Protein AF-G9ZDK0-F1 (afdb_monomer)

Structure (mmCIF, N/CA/C/O backbone):
data_AF-G9ZDK0-F1
#
_entry.id   AF-G9ZDK0-F1
#
loop_
_atom_site.group_PDB
_atom_site.id
_atom_site.type_symbol
_atom_site.label_atom_id
_atom_site.label_alt_id
_atom_site.label_comp_id
_atom_site.label_asym_id
_atom_site.label_entity_id
_atom_site.label_seq_id
_atom_site.pdbx_PDB_ins_code
_atom_site.Cartn_x
_atom_site.Cartn_y
_atom_site.Cartn_z
_atom_site.occupancy
_atom_site.B_iso_or_equiv
_atom_site.auth_seq_id
_atom_site.auth_comp_id
_atom_site.auth_asym_id
_atom_site.auth_atom_id
_atom_site.pdbx_PDB_model_num
ATOM 1 N N . MET A 1 1 ? -5.310 -1.727 2.571 1.00 72.69 1 MET A N 1
ATOM 2 C CA . MET A 1 1 ? -4.633 -1.441 3.862 1.00 72.69 1 MET A CA 1
ATOM 3 C C . MET A 1 1 ? -5.518 -0.514 4.688 1.00 72.69 1 MET A C 1
ATOM 5 O O . MET A 1 1 ? -6.333 0.182 4.102 1.00 72.69 1 MET A O 1
ATOM 9 N N . LEU A 1 2 ? -5.361 -0.445 6.019 1.00 81.31 2 LEU A N 1
ATOM 10 C CA . LEU A 1 2 ? -6.184 0.436 6.878 1.00 81.31 2 LEU A CA 1
ATOM 11 C C . LEU A 1 2 ? -6.179 1.907 6.426 1.00 81.31 2 LEU A C 1
ATOM 13 O O . LEU A 1 2 ? -7.213 2.568 6.443 1.00 81.31 2 LEU A O 1
ATOM 17 N N . ILE A 1 3 ? -5.019 2.389 5.979 1.00 85.38 3 ILE A N 1
ATOM 18 C CA . ILE A 1 3 ? -4.813 3.759 5.491 1.00 85.38 3 ILE A CA 1
ATOM 19 C C . ILE A 1 3 ? -5.679 4.057 4.257 1.00 85.38 3 ILE A C 1
ATOM 21 O O . ILE A 1 3 ? -6.176 5.170 4.130 1.00 85.38 3 ILE A O 1
ATOM 25 N N . ASP A 1 4 ? -5.914 3.074 3.385 1.00 82.12 4 ASP A N 1
ATOM 26 C CA . ASP A 1 4 ? -6.695 3.274 2.155 1.00 82.12 4 ASP A CA 1
ATOM 27 C C . ASP A 1 4 ? -8.179 3.546 2.449 1.00 82.12 4 ASP A C 1
ATOM 29 O O . ASP A 1 4 ? -8.852 4.208 1.666 1.00 82.12 4 ASP A O 1
ATOM 33 N N . HIS A 1 5 ? -8.684 3.047 3.584 1.00 79.81 5 HIS A N 1
ATOM 34 C CA . HIS A 1 5 ? -10.089 3.185 3.980 1.00 79.81 5 HIS A CA 1
ATOM 35 C C . HIS A 1 5 ? -10.320 4.303 5.004 1.00 79.81 5 HIS A C 1
ATOM 37 O O . HIS A 1 5 ? -11.363 4.949 4.971 1.00 79.81 5 HIS A O 1
ATOM 43 N N . TYR A 1 6 ? -9.363 4.530 5.911 1.00 83.19 6 TYR A N 1
ATOM 44 C CA . TYR A 1 6 ? -9.526 5.431 7.063 1.00 83.19 6 TYR A CA 1
ATOM 45 C C . TYR A 1 6 ? -8.417 6.488 7.183 1.00 83.19 6 TYR A C 1
ATOM 47 O O . TYR A 1 6 ? -8.294 7.156 8.206 1.00 83.19 6 TYR A O 1
ATOM 55 N N . GLY A 1 7 ? -7.575 6.658 6.162 1.00 84.19 7 GLY A N 1
ATOM 56 C CA . GLY A 1 7 ? -6.515 7.663 6.165 1.00 84.19 7 GLY A CA 1
ATOM 57 C C . GLY A 1 7 ? -7.0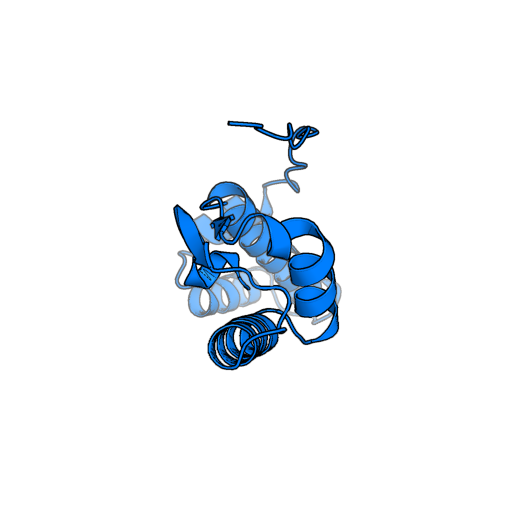59 9.081 6.362 1.00 84.19 7 GLY A C 1
ATOM 58 O O . GLY A 1 7 ? -7.844 9.578 5.562 1.00 84.19 7 GLY A O 1
ATOM 59 N N . GLY A 1 8 ? -6.605 9.759 7.416 1.00 84.19 8 GLY A N 1
ATOM 60 C CA . GLY A 1 8 ? -7.056 11.105 7.776 1.00 84.19 8 GLY A CA 1
ATOM 61 C C . GLY A 1 8 ? -8.320 11.129 8.637 1.00 84.19 8 GLY 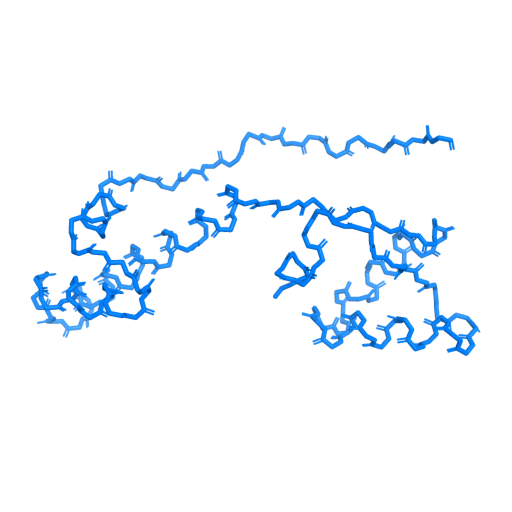A C 1
ATOM 62 O O . GLY A 1 8 ? -8.823 12.213 8.926 1.00 84.19 8 GLY A O 1
ATOM 63 N N . THR A 1 9 ? -8.823 9.969 9.066 1.00 85.81 9 THR A N 1
ATOM 64 C CA . THR A 1 9 ? -10.001 9.859 9.929 1.00 85.81 9 THR A CA 1
ATOM 65 C C . THR A 1 9 ? -9.675 9.134 11.232 1.00 85.81 9 THR A C 1
ATOM 67 O O . THR A 1 9 ? -8.549 8.705 11.500 1.00 85.81 9 THR A O 1
ATOM 70 N N . THR A 1 10 ? -10.683 9.012 12.089 1.00 84.69 10 THR A N 1
ATOM 71 C CA . THR A 1 10 ? -10.619 8.169 13.278 1.00 84.69 10 THR A CA 1
ATOM 72 C C . THR A 1 10 ? -11.266 6.821 12.984 1.00 84.69 10 THR A C 1
ATOM 74 O O . THR A 1 10 ? -12.262 6.742 12.266 1.00 84.69 10 THR A O 1
ATOM 77 N N . PHE A 1 11 ? -10.691 5.755 13.531 1.00 85.44 11 PHE A N 1
ATOM 78 C CA . PHE A 1 11 ? -11.251 4.412 13.479 1.00 85.44 11 PHE A CA 1
ATOM 79 C C . PHE A 1 11 ? -11.586 3.952 14.905 1.00 85.44 11 PHE A C 1
ATOM 81 O O . PHE A 1 11 ? -10.727 4.063 15.787 1.00 85.44 11 PHE A O 1
ATOM 88 N N . PRO A 1 12 ? -12.807 3.467 15.183 1.00 82.81 12 PRO A N 1
ATOM 89 C CA . PRO A 1 12 ? -13.139 2.930 16.498 1.00 82.81 12 PRO A CA 1
ATOM 90 C C . PRO A 1 12 ? -12.362 1.631 16.740 1.00 82.81 12 PRO A C 1
ATOM 92 O O . PRO A 1 12 ? -12.384 0.733 15.910 1.00 82.81 12 PRO A O 1
ATOM 95 N N . VAL A 1 13 ? -11.680 1.507 17.879 1.00 86.69 13 VAL A N 1
ATOM 96 C CA . VAL A 1 13 ? -10.945 0.282 18.244 1.00 86.69 13 VAL A CA 1
ATOM 97 C C . VAL A 1 13 ? -11.473 -0.216 19.576 1.00 86.69 13 VAL A C 1
ATOM 99 O O . VAL A 1 13 ? -11.585 0.552 20.527 1.00 86.69 13 VAL A O 1
ATOM 102 N N . ALA A 1 14 ? -11.790 -1.507 19.655 1.00 84.06 14 ALA A N 1
ATOM 103 C CA . ALA A 1 14 ? -12.382 -2.107 20.842 1.00 84.06 14 ALA A CA 1
ATOM 104 C C . ALA A 1 14 ? -11.681 -3.413 21.224 1.00 84.06 14 ALA A C 1
ATOM 106 O O . ALA A 1 14 ? -11.267 -4.185 20.366 1.00 84.06 14 ALA A O 1
ATOM 107 N N . LEU A 1 15 ? -11.641 -3.710 22.525 1.00 84.25 15 LEU A N 1
ATOM 108 C CA . LEU A 1 15 ? -11.105 -4.967 23.072 1.00 84.25 15 LEU A CA 1
ATOM 109 C C . LEU A 1 15 ? -11.966 -6.211 22.757 1.00 84.25 15 LEU A C 1
ATOM 111 O O . LEU A 1 15 ? -11.676 -7.288 23.263 1.00 84.25 15 LEU A O 1
ATOM 115 N N . GLY A 1 16 ? -13.072 -6.082 22.013 1.00 80.12 16 GLY A N 1
ATOM 116 C CA . GLY A 1 16 ? -13.937 -7.223 21.681 1.00 80.12 16 GLY A CA 1
ATOM 117 C C . GLY A 1 16 ? -14.759 -7.797 22.847 1.00 80.12 16 GLY A C 1
ATOM 118 O O . GLY A 1 16 ? -15.296 -8.896 22.735 1.00 80.12 16 GLY A O 1
ATOM 119 N N . LYS A 1 17 ? -14.871 -7.086 23.978 1.00 83.94 17 LYS A N 1
ATOM 120 C CA . LYS A 1 17 ? -15.592 -7.576 25.172 1.00 83.94 17 LYS A CA 1
ATOM 121 C C . LYS A 1 17 ? -17.119 -7.473 25.054 1.00 83.94 17 LYS A C 1
ATOM 123 O O . LYS A 1 17 ? -17.830 -8.319 25.584 1.00 83.94 17 LYS A O 1
ATOM 128 N N . THR A 1 18 ? -17.622 -6.454 24.358 1.00 88.19 18 THR A N 1
ATOM 129 C CA . THR A 1 18 ? -19.059 -6.232 24.114 1.00 88.19 18 THR A CA 1
ATOM 130 C C . THR A 1 18 ? -19.461 -6.723 22.723 1.00 88.19 18 THR A C 1
ATOM 132 O O . THR A 1 18 ? -18.602 -6.870 21.856 1.00 88.19 18 THR A O 1
ATOM 135 N N . VAL A 1 19 ? -20.759 -6.942 22.478 1.00 87.06 19 VAL A N 1
ATOM 136 C CA . VAL A 1 19 ? -21.277 -7.342 21.149 1.00 87.06 19 VAL A CA 1
ATOM 137 C C . VAL A 1 19 ? -20.832 -6.350 20.068 1.00 87.06 19 VAL A C 1
ATOM 139 O O . VAL A 1 19 ? -20.257 -6.752 19.059 1.00 87.06 19 VAL A O 1
ATOM 142 N N . THR A 1 20 ? -20.985 -5.050 20.328 1.00 85.56 20 THR A N 1
ATOM 143 C CA . THR A 1 20 ? -20.517 -3.986 19.430 1.00 85.56 20 THR A CA 1
ATOM 144 C C . THR A 1 20 ? -19.000 -4.015 19.253 1.00 85.56 20 THR A C 1
ATOM 146 O O . THR A 1 20 ? -18.509 -3.902 18.136 1.00 85.56 20 THR A O 1
ATOM 149 N N . GLY A 1 21 ? -18.241 -4.239 20.330 1.00 85.25 21 GLY A N 1
ATOM 150 C CA . GLY A 1 21 ? -16.783 -4.323 20.261 1.00 85.25 21 GLY A CA 1
ATOM 151 C C . GLY A 1 21 ? -16.280 -5.515 19.444 1.00 85.25 21 GLY A C 1
ATOM 152 O O . GLY A 1 21 ? -15.252 -5.399 18.779 1.00 85.25 21 GLY A O 1
ATOM 153 N N . LYS A 1 22 ? -16.999 -6.646 19.458 1.00 89.44 22 LYS A N 1
ATOM 154 C CA . LYS A 1 22 ? -16.701 -7.803 18.598 1.00 89.44 22 LYS A CA 1
ATOM 155 C C . LYS A 1 22 ? -16.928 -7.469 17.126 1.00 89.44 22 LYS A C 1
ATOM 157 O O . LYS A 1 22 ? -16.069 -7.786 16.312 1.00 89.44 22 LYS A O 1
ATOM 162 N N . ALA A 1 23 ? -18.022 -6.777 16.803 1.00 89.69 23 ALA A N 1
ATOM 163 C CA . ALA A 1 23 ? -18.294 -6.323 15.440 1.00 89.69 23 ALA A CA 1
ATOM 164 C C . ALA A 1 23 ? -17.224 -5.334 14.942 1.00 89.69 23 ALA A C 1
ATOM 166 O O . ALA A 1 23 ? -16.701 -5.490 13.844 1.00 89.69 23 ALA A O 1
ATOM 167 N N . THR A 1 24 ? -16.821 -4.366 15.772 1.00 86.44 24 THR A N 1
ATOM 168 C CA . THR A 1 24 ? -15.736 -3.428 15.438 1.00 86.44 24 THR A CA 1
ATOM 169 C C . THR A 1 24 ? -14.404 -4.142 15.191 1.00 86.44 24 THR A C 1
ATOM 171 O O . THR A 1 24 ? -13.708 -3.820 14.230 1.00 86.44 24 THR A O 1
ATOM 174 N N . ARG A 1 25 ? -14.052 -5.134 16.023 1.00 90.50 25 ARG A N 1
ATOM 175 C CA . ARG A 1 25 ? -12.860 -5.969 15.802 1.00 90.50 25 ARG A CA 1
ATOM 176 C C . ARG A 1 25 ? -12.960 -6.744 14.487 1.00 90.50 25 ARG A C 1
ATOM 178 O O . ARG A 1 25 ? -11.972 -6.796 13.768 1.00 90.50 25 ARG A O 1
ATOM 185 N N . ALA A 1 26 ? -14.119 -7.325 14.177 1.00 90.38 26 ALA A N 1
ATOM 186 C CA . ALA A 1 26 ? -14.319 -8.083 12.942 1.00 90.38 26 ALA A CA 1
ATOM 187 C C . ALA A 1 26 ? -14.092 -7.210 11.696 1.00 90.38 26 ALA A C 1
ATOM 189 O O . ALA A 1 26 ? -13.319 -7.592 10.826 1.00 90.38 26 ALA A O 1
ATOM 190 N N . ILE A 1 27 ? -14.645 -5.991 11.670 1.00 89.25 27 ILE A N 1
ATOM 191 C CA . ILE A 1 27 ? -14.402 -5.022 10.584 1.00 89.25 27 ILE A CA 1
ATOM 192 C C . ILE A 1 27 ? -12.906 -4.701 10.461 1.00 89.25 27 ILE A C 1
ATOM 194 O O . ILE A 1 27 ? -12.365 -4.625 9.361 1.00 89.25 27 ILE A O 1
ATOM 198 N N . LEU A 1 28 ? -12.208 -4.519 11.587 1.00 87.50 28 LEU A N 1
ATOM 199 C CA . LEU A 1 28 ? -10.766 -4.282 11.559 1.00 87.50 28 LEU A CA 1
ATOM 200 C C . LEU A 1 28 ? -10.016 -5.492 10.975 1.00 87.50 28 LEU A C 1
ATOM 202 O O . LEU A 1 28 ? -9.147 -5.315 10.123 1.00 87.50 28 LEU A O 1
ATOM 206 N N . ALA A 1 29 ? -10.375 -6.709 11.384 1.00 91.44 29 ALA A N 1
ATOM 207 C CA . ALA A 1 29 ? -9.771 -7.945 10.893 1.00 91.44 29 ALA A CA 1
ATOM 208 C C . ALA A 1 29 ? -9.996 -8.163 9.388 1.00 91.44 29 ALA A C 1
ATOM 210 O O . ALA A 1 29 ? -9.078 -8.614 8.708 1.00 91.44 29 ALA A O 1
ATOM 211 N N . GLU A 1 30 ? -11.141 -7.763 8.834 1.00 90.56 30 GLU A N 1
ATOM 212 C CA . GLU A 1 30 ? -11.380 -7.808 7.382 1.00 90.56 30 GLU A CA 1
ATOM 213 C C . GLU A 1 30 ? -10.394 -6.930 6.590 1.00 90.56 30 GLU A C 1
ATOM 215 O O . GLU A 1 30 ? -10.035 -7.255 5.459 1.00 90.56 30 GLU A O 1
ATOM 220 N N . ILE A 1 31 ? -9.917 -5.829 7.179 1.00 88.62 31 ILE A N 1
ATOM 221 C CA . ILE A 1 31 ? -9.083 -4.840 6.479 1.00 88.62 31 ILE A CA 1
ATOM 222 C C . ILE A 1 31 ? -7.586 -5.143 6.600 1.00 88.62 31 ILE A C 1
ATOM 224 O O . ILE A 1 31 ? -6.822 -4.887 5.661 1.00 88.62 31 ILE A O 1
ATOM 228 N N . ILE A 1 32 ? -7.141 -5.618 7.767 1.00 87.88 32 ILE A N 1
ATOM 229 C CA . ILE A 1 32 ? -5.711 -5.822 8.068 1.00 87.88 32 ILE A CA 1
ATOM 230 C C . ILE A 1 32 ? -5.342 -7.257 8.460 1.00 87.88 32 ILE A C 1
ATOM 232 O O . ILE A 1 32 ? -4.160 -7.532 8.662 1.00 87.88 32 ILE A O 1
ATOM 236 N N . GLY A 1 33 ? -6.315 -8.163 8.535 1.00 91.62 33 GLY A N 1
ATOM 237 C CA . GLY A 1 33 ? -6.148 -9.533 9.013 1.00 91.62 33 GLY A CA 1
ATOM 238 C C . GLY A 1 33 ? -6.312 -9.671 10.530 1.00 91.62 33 GLY A C 1
ATOM 239 O O . GLY A 1 33 ? -6.123 -8.714 11.284 1.00 91.62 33 GLY A O 1
ATOM 240 N N . GLU A 1 34 ? -6.638 -10.888 10.972 1.00 91.81 34 GLU A N 1
ATOM 241 C CA . GLU A 1 34 ? -6.898 -11.229 12.382 1.00 91.81 34 GLU A CA 1
ATOM 242 C C . GLU A 1 34 ? -5.713 -10.881 13.297 1.00 91.81 34 GLU A C 1
ATOM 244 O O . GLU A 1 34 ? -5.876 -10.120 14.248 1.00 91.81 34 GLU A O 1
ATOM 249 N N . ASP A 1 35 ? -4.497 -11.331 12.966 1.00 90.81 35 ASP A N 1
ATOM 250 C CA . ASP A 1 35 ? -3.310 -11.113 13.809 1.00 90.81 35 ASP A CA 1
ATOM 251 C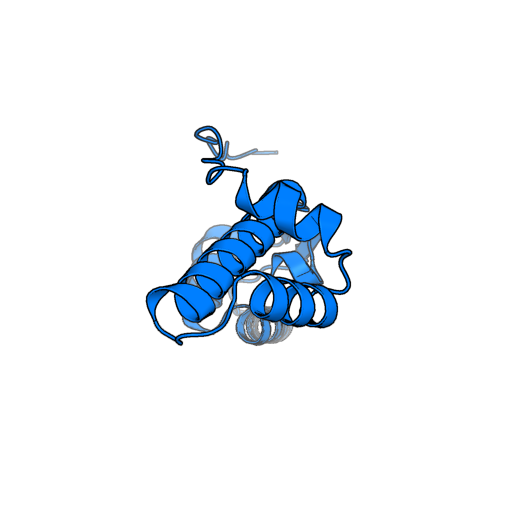 C . ASP A 1 35 ? -2.992 -9.627 14.024 1.00 90.81 35 ASP A C 1
ATOM 253 O O . ASP A 1 35 ? -2.601 -9.195 15.114 1.00 90.81 35 ASP A O 1
ATOM 257 N N . ALA A 1 36 ? -3.126 -8.821 12.969 1.00 87.31 36 ALA A N 1
ATOM 258 C CA . ALA A 1 36 ? -2.856 -7.391 13.039 1.00 87.31 36 ALA A CA 1
ATOM 259 C C . ALA A 1 36 ? -3.969 -6.656 13.798 1.00 87.31 36 ALA A C 1
ATOM 261 O O . ALA A 1 36 ? -3.677 -5.747 14.583 1.00 87.31 36 ALA A O 1
ATOM 262 N N . ALA A 1 37 ? -5.224 -7.074 13.606 1.00 89.38 37 ALA A N 1
ATOM 263 C CA . ALA A 1 37 ? -6.363 -6.563 14.355 1.00 89.38 37 ALA A CA 1
ATOM 264 C C . ALA A 1 37 ? -6.226 -6.860 15.850 1.00 89.38 37 ALA A C 1
ATOM 266 O O . ALA A 1 37 ? -6.395 -5.948 16.655 1.00 89.38 37 ALA A O 1
ATOM 267 N N . ASP A 1 38 ? -5.818 -8.071 16.230 1.00 90.38 38 A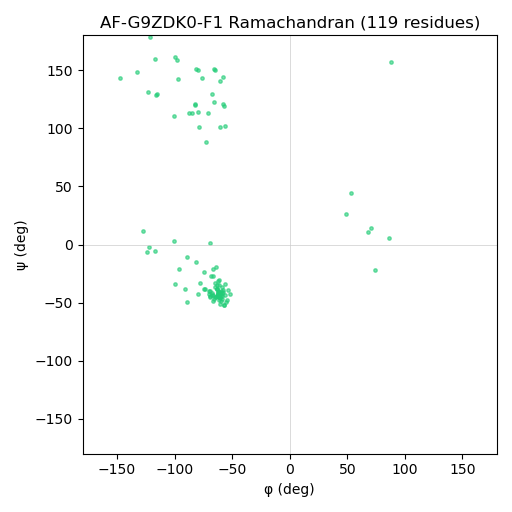SP A N 1
ATOM 268 C CA . ASP A 1 38 ? -5.606 -8.435 17.632 1.00 90.38 38 ASP A CA 1
ATOM 269 C C . ASP A 1 38 ? -4.504 -7.606 18.285 1.00 90.38 38 ASP A C 1
ATOM 271 O O . ASP A 1 38 ? -4.690 -7.083 19.387 1.00 90.38 38 ASP A O 1
ATOM 275 N N . ARG A 1 39 ? -3.381 -7.392 17.589 1.00 89.56 39 ARG A N 1
ATOM 276 C CA . ARG A 1 39 ? -2.301 -6.525 18.087 1.00 89.56 39 ARG A CA 1
ATOM 277 C C . ARG A 1 39 ? -2.772 -5.084 18.291 1.00 89.56 39 ARG A C 1
ATOM 279 O O . ARG A 1 39 ? -2.454 -4.484 19.320 1.00 89.56 39 ARG A O 1
ATOM 286 N N . LEU A 1 40 ? -3.538 -4.528 17.350 1.00 87.25 40 LEU A N 1
ATOM 287 C CA . LEU A 1 40 ? -4.069 -3.165 17.468 1.00 87.25 40 LEU A CA 1
ATOM 288 C C . LEU A 1 40 ? -5.129 -3.047 18.563 1.00 87.25 40 LEU A C 1
ATOM 290 O O . LEU A 1 40 ? -5.078 -2.106 19.356 1.00 87.25 40 LEU A O 1
ATOM 294 N N . CYS A 1 41 ? -6.059 -3.997 18.646 1.00 89.12 41 CYS A N 1
ATOM 295 C CA . CYS A 1 41 ? -7.072 -4.047 19.694 1.00 89.12 41 CYS A CA 1
ATOM 296 C C . CYS A 1 41 ? -6.433 -4.189 21.077 1.00 89.12 41 CYS A C 1
ATOM 298 O O . CYS A 1 41 ? -6.850 -3.502 22.006 1.00 89.12 41 CYS A O 1
ATOM 300 N N . HIS A 1 42 ? -5.388 -5.004 21.216 1.00 88.31 42 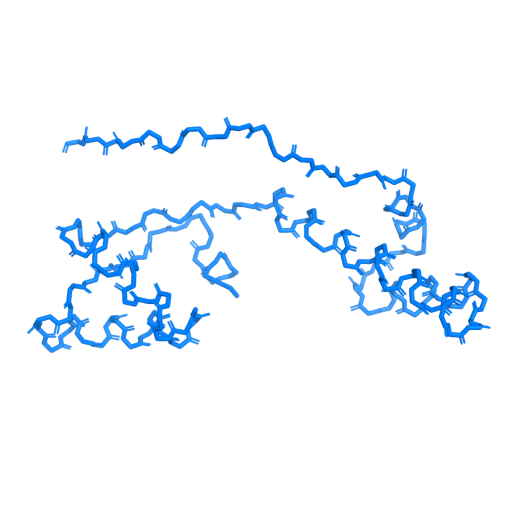HIS A N 1
ATOM 301 C CA . HIS A 1 42 ? -4.645 -5.129 22.466 1.00 88.31 42 HIS A CA 1
ATOM 302 C C . HIS A 1 42 ? -3.928 -3.823 22.848 1.00 88.31 42 HIS A C 1
ATOM 304 O O . HIS A 1 42 ? -4.000 -3.392 23.997 1.00 88.31 42 HIS A O 1
ATOM 310 N N . ALA A 1 43 ? -3.258 -3.166 21.897 1.00 86.25 43 ALA A N 1
ATOM 311 C CA . ALA A 1 43 ? -2.481 -1.955 22.168 1.00 86.25 43 ALA A CA 1
ATOM 312 C C . ALA A 1 43 ? -3.345 -0.701 22.406 1.00 86.25 43 ALA A C 1
ATOM 314 O O . ALA A 1 43 ? -3.015 0.122 23.261 1.00 86.25 43 ALA A O 1
ATOM 315 N N . TYR A 1 44 ? -4.442 -0.546 21.660 1.00 85.06 44 TYR A N 1
ATOM 316 C CA . TYR A 1 44 ? -5.221 0.699 21.602 1.00 85.06 44 TYR A CA 1
ATOM 317 C C . TYR A 1 44 ? -6.700 0.530 21.967 1.00 85.06 44 TYR A C 1
ATOM 319 O O . TYR A 1 44 ? -7.408 1.524 22.112 1.00 85.06 44 TYR A O 1
ATOM 327 N N . GLY A 1 45 ? -7.195 -0.693 22.176 1.00 82.75 45 GLY A N 1
ATOM 328 C CA . GLY A 1 45 ? -8.617 -0.947 22.434 1.00 82.75 45 GLY A CA 1
ATOM 329 C C . GLY A 1 45 ? -9.156 -0.331 23.726 1.00 82.75 45 GLY A C 1
ATOM 330 O O . GLY A 1 45 ? -10.362 -0.138 23.839 1.00 82.75 45 GLY A O 1
ATOM 331 N N . ALA A 1 46 ? -8.289 0.021 24.681 1.00 83.06 46 ALA A N 1
ATOM 332 C CA . ALA A 1 46 ? -8.678 0.773 25.877 1.00 83.06 46 ALA A CA 1
ATOM 333 C C . ALA A 1 46 ? -8.956 2.263 25.591 1.00 83.06 46 ALA A C 1
ATOM 335 O O . ALA A 1 46 ? -9.692 2.900 26.335 1.00 83.06 46 ALA A O 1
ATOM 336 N N . GLN A 1 47 ? -8.390 2.818 24.513 1.00 83.81 47 GLN A N 1
ATOM 337 C CA . GLN A 1 47 ? -8.576 4.219 24.113 1.00 83.81 47 GLN A CA 1
ATOM 338 C C . GLN A 1 47 ? -9.891 4.436 23.348 1.00 83.81 47 GLN A C 1
ATOM 340 O O . GLN A 1 47 ? -10.315 5.574 23.151 1.00 83.81 47 GLN A O 1
ATOM 345 N N . GLY A 1 48 ? -10.532 3.360 22.877 1.00 80.69 48 GLY A N 1
ATOM 346 C CA . GLY A 1 48 ? -11.815 3.385 22.164 1.00 80.69 48 GLY A CA 1
ATOM 347 C C . GLY A 1 48 ? -11.749 3.908 20.722 1.00 80.69 48 GLY A C 1
ATOM 348 O O . GLY A 1 48 ? -12.619 3.592 19.911 1.00 80.69 48 GLY A O 1
ATOM 349 N N . LYS A 1 49 ? -10.719 4.684 20.367 1.00 83.56 49 LYS A N 1
ATOM 350 C CA . LYS A 1 49 ? -10.515 5.250 19.028 1.00 83.56 49 LYS A CA 1
ATOM 351 C C . LYS A 1 49 ? -9.033 5.366 18.684 1.00 83.56 49 LYS A C 1
ATOM 353 O O . LYS A 1 49 ? -8.223 5.734 19.528 1.00 83.56 49 LYS A O 1
ATOM 358 N N . LEU A 1 50 ? -8.708 5.121 17.422 1.00 84.88 50 LEU A N 1
ATOM 359 C CA . LEU A 1 50 ? -7.385 5.290 16.834 1.00 84.88 50 LEU A CA 1
ATOM 360 C C . LEU A 1 50 ? -7.442 6.391 15.777 1.00 84.88 50 LEU A C 1
ATOM 362 O O . LEU A 1 50 ? -8.303 6.370 14.901 1.00 84.88 50 LEU A O 1
ATOM 366 N N . TRP A 1 51 ? -6.529 7.355 15.849 1.00 84.56 51 TRP A N 1
ATOM 367 C CA . TRP A 1 51 ? -6.346 8.332 14.777 1.00 84.56 51 TRP A CA 1
ATOM 368 C C . TRP A 1 51 ? -5.472 7.717 13.691 1.00 84.56 51 TRP A C 1
ATOM 370 O O . TRP A 1 51 ? -4.329 7.341 13.956 1.00 84.56 51 TRP A O 1
ATOM 380 N N . VAL A 1 52 ? -6.009 7.614 12.479 1.00 85.56 52 VAL A N 1
ATOM 381 C CA . VAL A 1 52 ? -5.304 7.028 11.342 1.00 85.56 52 VAL A CA 1
ATOM 382 C C . VAL A 1 52 ? -4.775 8.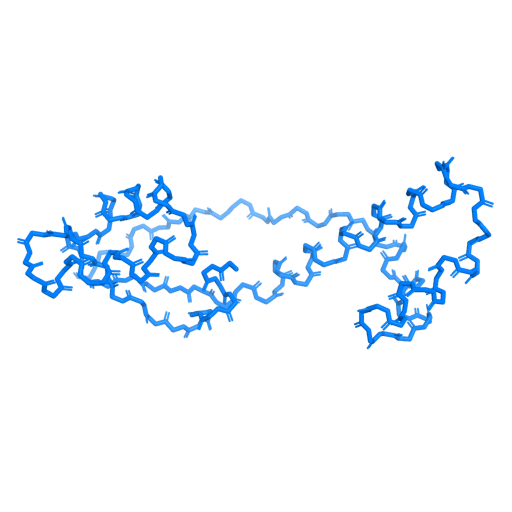176 10.480 1.00 85.56 52 VAL A C 1
ATOM 384 O O . VAL A 1 52 ? -5.559 8.905 9.873 1.00 85.56 52 VAL A O 1
ATOM 387 N N . PRO A 1 53 ? -3.452 8.399 10.420 1.00 84.56 53 PRO A N 1
ATOM 388 C CA . PRO A 1 53 ? -2.893 9.441 9.569 1.00 84.56 53 PRO A CA 1
ATOM 389 C C . PRO A 1 53 ? -3.127 9.127 8.085 1.00 84.56 53 PRO A C 1
ATOM 391 O O . PRO A 1 53 ? -3.189 7.970 7.675 1.00 84.56 53 PRO A O 1
ATOM 394 N N . LYS A 1 54 ? -3.226 10.177 7.262 1.00 81.94 54 LYS A N 1
ATOM 395 C CA . LYS A 1 54 ? -3.507 10.061 5.820 1.00 81.94 54 LYS A CA 1
ATOM 396 C C . LYS A 1 54 ? -2.381 9.383 5.032 1.00 81.94 54 LYS A C 1
ATOM 398 O O . LYS A 1 54 ? -2.633 8.793 3.992 1.00 81.94 54 LYS A O 1
ATOM 403 N N . CYS A 1 55 ? -1.143 9.476 5.525 1.00 85.56 55 CYS A N 1
ATOM 404 C CA . CYS A 1 55 ? 0.041 8.809 4.974 1.00 85.56 55 CYS A CA 1
ATOM 405 C C . CYS A 1 55 ? 0.242 8.960 3.450 1.00 85.56 55 CYS A C 1
ATOM 407 O O . CYS A 1 55 ? 0.915 8.129 2.852 1.00 85.56 55 CYS A O 1
ATOM 409 N N . GLU A 1 56 ? -0.258 10.032 2.821 1.00 84.88 56 GLU A N 1
ATOM 410 C CA . GLU A 1 56 ? -0.246 10.176 1.353 1.00 84.88 56 GLU A CA 1
ATOM 411 C C . GLU A 1 56 ? 1.153 10.053 0.752 1.00 84.88 56 GLU A C 1
ATOM 413 O O . GLU A 1 56 ? 1.337 9.349 -0.237 1.00 84.88 56 GLU A O 1
ATOM 418 N N . GLY A 1 57 ? 2.151 1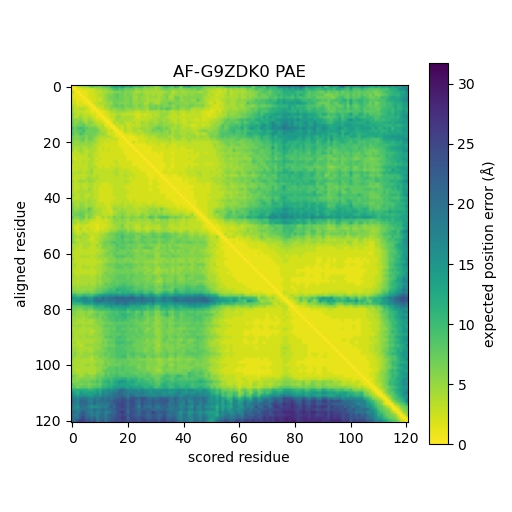0.684 1.380 1.00 87.62 57 GLY A N 1
ATOM 419 C CA . GLY A 1 57 ? 3.543 10.586 0.941 1.00 87.62 57 GLY A CA 1
ATOM 420 C C . GLY A 1 57 ? 4.096 9.162 1.029 1.00 87.62 57 GLY A C 1
ATOM 421 O O . GLY A 1 57 ? 4.796 8.720 0.123 1.00 87.62 57 GLY A O 1
ATOM 422 N N . LEU A 1 58 ? 3.732 8.414 2.076 1.00 87.81 58 LEU A N 1
ATOM 423 C CA . LEU A 1 58 ? 4.143 7.019 2.239 1.00 87.81 58 LEU A CA 1
ATOM 424 C C . LEU A 1 58 ? 3.458 6.118 1.206 1.00 87.81 58 LEU A C 1
ATOM 426 O O . LEU A 1 58 ? 4.120 5.291 0.585 1.00 87.81 58 LEU A O 1
ATOM 430 N N . THR A 1 59 ? 2.154 6.288 0.989 1.00 88.38 59 THR A N 1
ATOM 431 C CA . THR A 1 59 ? 1.397 5.520 -0.010 1.00 88.38 59 THR A CA 1
ATOM 432 C C . THR A 1 59 ? 1.925 5.782 -1.420 1.00 88.38 59 THR A C 1
ATOM 434 O O . THR A 1 59 ? 2.109 4.848 -2.205 1.00 88.38 59 THR A O 1
ATOM 437 N N . LEU A 1 60 ? 2.231 7.045 -1.730 1.00 91.75 60 LEU A N 1
ATOM 438 C CA . LEU A 1 60 ? 2.848 7.440 -2.992 1.00 91.75 60 LEU A CA 1
ATOM 439 C C . LEU A 1 60 ? 4.221 6.784 -3.176 1.00 91.75 60 LEU A C 1
ATOM 441 O O . LEU A 1 60 ? 4.499 6.230 -4.240 1.00 91.75 60 LEU A O 1
ATOM 445 N N . GLU A 1 61 ? 5.053 6.796 -2.137 1.00 93.75 61 GLU A N 1
ATOM 446 C CA . GLU A 1 61 ? 6.369 6.164 -2.165 1.00 93.75 61 GLU A CA 1
ATOM 447 C C . GLU A 1 61 ? 6.267 4.642 -2.341 1.00 93.75 61 GLU A C 1
ATOM 449 O O . GLU A 1 61 ? 6.937 4.080 -3.202 1.00 93.75 61 GLU A O 1
ATOM 454 N N . LEU A 1 62 ? 5.370 3.961 -1.620 1.00 92.31 62 LEU A N 1
ATOM 455 C CA . LEU A 1 62 ? 5.137 2.519 -1.784 1.00 92.31 62 LEU A CA 1
ATOM 456 C C . LEU A 1 62 ? 4.721 2.159 -3.217 1.00 92.31 62 LEU A C 1
ATOM 458 O O . LEU A 1 62 ? 5.200 1.168 -3.779 1.00 92.31 62 LEU A O 1
ATOM 462 N N . ARG A 1 63 ? 3.864 2.977 -3.840 1.00 94.81 63 ARG A N 1
ATOM 463 C CA . ARG A 1 63 ? 3.510 2.827 -5.257 1.00 94.81 63 ARG A CA 1
ATOM 464 C C . ARG A 1 63 ? 4.743 2.983 -6.148 1.00 94.81 63 ARG A C 1
ATOM 466 O O . ARG A 1 63 ? 4.957 2.152 -7.029 1.00 94.81 63 ARG A O 1
ATOM 473 N N . ASN A 1 64 ? 5.547 4.021 -5.925 1.00 96.38 64 ASN A N 1
ATOM 474 C CA . ASN A 1 64 ? 6.741 4.306 -6.720 1.00 96.38 64 ASN A CA 1
ATOM 475 C C . ASN A 1 64 ? 7.786 3.179 -6.610 1.00 96.38 64 ASN A C 1
ATOM 477 O O . ASN A 1 64 ? 8.309 2.734 -7.631 1.00 96.38 64 ASN A O 1
ATOM 481 N N . ARG A 1 65 ? 8.000 2.625 -5.410 1.00 95.75 65 ARG A N 1
ATOM 482 C CA . ARG A 1 65 ? 8.839 1.433 -5.188 1.00 95.75 65 ARG A CA 1
ATOM 483 C C . ARG A 1 65 ? 8.350 0.228 -5.976 1.00 95.75 65 ARG A C 1
ATOM 485 O O . ARG A 1 65 ? 9.133 -0.463 -6.621 1.00 95.75 65 ARG A O 1
ATOM 492 N N . ARG A 1 66 ? 7.035 -0.012 -5.971 1.00 96.31 66 ARG A N 1
ATOM 493 C CA . ARG A 1 66 ? 6.437 -1.116 -6.729 1.00 96.31 66 ARG A CA 1
ATOM 494 C C . ARG A 1 66 ? 6.601 -0.932 -8.237 1.00 96.31 66 ARG A C 1
ATOM 496 O O . ARG A 1 66 ? 6.836 -1.919 -8.930 1.00 96.31 66 ARG A O 1
ATOM 503 N N . ILE A 1 67 ? 6.509 0.302 -8.733 1.00 97.56 67 ILE A N 1
ATOM 504 C CA . ILE A 1 67 ? 6.780 0.640 -10.137 1.00 97.56 67 ILE A CA 1
ATOM 505 C C . ILE A 1 67 ? 8.229 0.294 -10.499 1.00 97.56 67 ILE A C 1
ATOM 507 O O . ILE A 1 67 ? 8.432 -0.448 -11.459 1.00 97.56 67 ILE A O 1
ATOM 511 N N . ARG A 1 68 ? 9.210 0.747 -9.705 1.00 96.56 68 ARG A N 1
ATOM 512 C CA . ARG A 1 68 ? 10.638 0.436 -9.908 1.00 96.56 68 ARG A CA 1
ATOM 513 C C . ARG A 1 68 ? 10.893 -1.076 -9.922 1.00 96.56 68 ARG A C 1
ATOM 515 O O . ARG A 1 68 ? 11.366 -1.609 -10.918 1.00 96.56 68 ARG A O 1
ATOM 522 N N . ALA A 1 69 ? 10.423 -1.791 -8.900 1.00 95.62 69 ALA A N 1
ATOM 523 C CA . ALA A 1 69 ? 10.587 -3.244 -8.809 1.00 95.62 69 ALA A CA 1
ATOM 524 C C . ALA A 1 69 ? 9.889 -4.022 -9.945 1.00 95.62 69 ALA A C 1
ATOM 526 O O . ALA A 1 69 ? 10.340 -5.096 -10.345 1.00 95.62 69 ALA A O 1
ATOM 527 N N . THR A 1 70 ? 8.764 -3.515 -10.464 1.00 96.19 70 THR A N 1
ATOM 528 C CA . THR A 1 70 ? 8.082 -4.124 -11.621 1.00 96.19 70 THR A CA 1
ATOM 529 C C . THR A 1 70 ? 8.896 -3.921 -12.894 1.00 96.19 70 THR A C 1
ATOM 531 O O . THR A 1 70 ? 9.070 -4.864 -13.662 1.00 96.19 70 THR A O 1
ATOM 534 N N . PHE A 1 71 ? 9.441 -2.720 -13.090 1.00 96.50 71 PHE A N 1
ATOM 535 C CA . PHE A 1 71 ? 10.296 -2.414 -14.229 1.00 96.50 71 PHE A CA 1
ATOM 536 C C . PHE A 1 71 ? 11.556 -3.290 -14.253 1.00 96.50 71 PHE A C 1
ATOM 538 O O . PHE A 1 71 ? 11.870 -3.874 -15.294 1.00 96.50 71 PHE A O 1
ATOM 545 N N . ASP A 1 72 ? 12.219 -3.456 -13.105 1.00 94.88 72 ASP A N 1
ATOM 546 C CA . ASP A 1 72 ? 13.393 -4.327 -1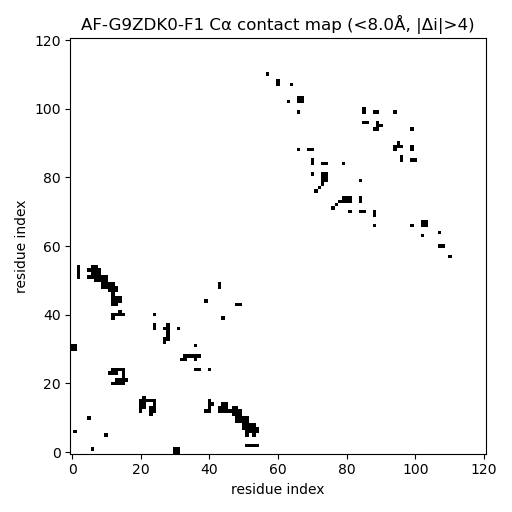2.974 1.00 94.88 72 ASP A CA 1
ATOM 547 C C . ASP A 1 72 ? 13.044 -5.775 -13.330 1.00 94.88 72 ASP A C 1
ATOM 549 O O . ASP A 1 72 ? 13.750 -6.432 -14.093 1.00 94.88 72 ASP A O 1
ATOM 553 N N . ARG A 1 73 ? 11.893 -6.266 -12.855 1.00 95.50 73 ARG A N 1
ATOM 554 C CA . ARG A 1 73 ? 11.409 -7.610 -13.191 1.00 95.50 73 ARG A CA 1
ATOM 555 C C . ARG A 1 73 ? 11.171 -7.782 -14.691 1.00 95.50 73 ARG A C 1
ATOM 557 O O . ARG A 1 73 ? 11.534 -8.819 -15.232 1.00 95.50 73 ARG A O 1
ATOM 564 N N . HIS A 1 74 ? 10.566 -6.797 -15.352 1.00 95.56 74 HIS A N 1
ATOM 565 C CA . HIS A 1 74 ? 10.270 -6.862 -16.786 1.00 95.56 74 HIS A CA 1
ATOM 566 C C . HIS A 1 74 ? 11.546 -6.842 -17.636 1.00 95.56 74 HIS A C 1
ATOM 568 O O . HIS A 1 74 ? 11.651 -7.596 -18.601 1.00 95.56 74 HIS A O 1
ATOM 574 N N . THR A 1 75 ? 12.513 -5.999 -17.274 1.00 93.31 75 THR A N 1
ATOM 575 C CA . THR A 1 75 ? 13.706 -5.742 -18.092 1.00 93.31 75 THR A CA 1
ATOM 576 C C . THR A 1 75 ? 14.855 -6.700 -17.791 1.00 93.31 75 THR A C 1
ATOM 578 O O . THR A 1 75 ? 15.392 -7.309 -18.711 1.00 93.31 75 THR A O 1
ATOM 581 N N . ILE A 1 76 ? 15.203 -6.888 -16.515 1.00 89.31 76 ILE A N 1
ATOM 582 C CA . ILE A 1 76 ? 16.309 -7.760 -16.092 1.00 89.31 76 ILE A CA 1
ATOM 583 C C . ILE A 1 76 ? 15.861 -9.226 -16.101 1.00 89.31 76 ILE A C 1
ATOM 585 O O . ILE A 1 76 ? 16.599 -10.097 -16.549 1.00 89.31 76 ILE A O 1
ATOM 589 N N . GLY A 1 77 ? 14.649 -9.503 -15.607 1.00 78.25 77 GLY A N 1
ATOM 590 C CA . GLY A 1 77 ? 14.141 -10.870 -15.448 1.00 78.25 77 GLY A CA 1
ATOM 591 C C . GLY A 1 77 ? 13.265 -11.387 -16.592 1.00 78.25 77 GLY A C 1
ATOM 592 O O . GLY A 1 77 ? 13.105 -12.597 -16.723 1.00 78.25 77 GLY A O 1
ATOM 593 N N . GLY A 1 78 ? 12.672 -10.497 -17.393 1.00 79.75 78 GLY A N 1
ATOM 594 C CA . GLY A 1 78 ? 11.599 -10.840 -18.337 1.00 79.75 78 GLY A CA 1
ATOM 595 C C . GLY A 1 78 ? 11.922 -10.627 -19.816 1.00 79.75 78 GLY A C 1
ATOM 596 O O . GLY A 1 78 ? 11.095 -10.971 -20.656 1.00 79.75 78 GLY A O 1
ATOM 597 N N . GLY A 1 79 ? 13.083 -10.051 -20.152 1.00 86.94 79 GLY A N 1
ATOM 598 C CA . GLY A 1 79 ? 13.493 -9.798 -21.541 1.00 86.94 79 GLY A CA 1
ATOM 599 C C . GLY A 1 79 ? 12.661 -8.741 -22.282 1.00 86.94 79 GLY A C 1
ATOM 600 O O . GLY A 1 79 ? 12.796 -8.593 -23.495 1.00 86.94 79 GLY A O 1
ATOM 601 N N . MET A 1 80 ? 11.800 -8.000 -21.578 1.00 93.62 80 MET A N 1
ATOM 602 C CA . MET A 1 80 ? 10.986 -6.937 -22.162 1.00 93.62 80 MET A CA 1
ATOM 603 C C . MET A 1 80 ? 11.835 -5.687 -22.408 1.00 93.62 80 MET A C 1
ATOM 605 O O . MET A 1 80 ? 12.683 -5.325 -21.588 1.00 93.62 80 MET A O 1
ATOM 609 N N . THR A 1 81 ? 11.578 -4.977 -23.509 1.00 95.62 81 THR A N 1
ATOM 610 C CA . THR A 1 81 ? 12.236 -3.688 -23.741 1.00 95.62 81 THR A CA 1
ATOM 611 C C . THR A 1 81 ? 11.806 -2.672 -22.683 1.00 95.62 81 THR A C 1
ATOM 613 O O . THR A 1 81 ? 10.679 -2.692 -22.178 1.00 95.62 81 THR A O 1
ATOM 616 N N . ALA A 1 82 ? 12.693 -1.730 -22.364 1.00 94.88 82 ALA A N 1
ATOM 617 C CA . ALA A 1 82 ? 12.383 -0.682 -21.398 1.00 94.88 82 ALA A CA 1
ATOM 618 C C . ALA A 1 82 ? 11.155 0.153 -21.820 1.00 94.88 82 ALA A C 1
ATOM 620 O O . ALA A 1 82 ? 10.341 0.525 -20.978 1.00 94.88 82 ALA A O 1
ATOM 621 N N . ALA A 1 83 ? 10.987 0.405 -23.122 1.00 96.56 83 ALA A N 1
ATOM 622 C CA . ALA A 1 83 ? 9.852 1.156 -23.650 1.00 96.56 83 ALA A CA 1
ATOM 623 C C . ALA A 1 83 ? 8.521 0.405 -23.481 1.00 96.56 83 ALA A C 1
ATOM 625 O O . ALA A 1 83 ? 7.530 1.008 -23.071 1.00 96.56 83 ALA A O 1
ATOM 626 N N . ASP A 1 84 ? 8.494 -0.901 -23.753 1.00 96.75 84 ASP A N 1
ATOM 627 C CA . ASP A 1 84 ? 7.271 -1.702 -23.616 1.00 96.75 84 ASP A CA 1
ATOM 628 C C . ASP A 1 84 ? 6.875 -1.873 -22.150 1.00 96.75 84 ASP A C 1
ATOM 630 O O . ASP A 1 84 ? 5.704 -1.696 -21.803 1.00 96.75 84 ASP A O 1
ATOM 634 N N . SER A 1 85 ? 7.865 -2.078 -21.275 1.00 97.38 85 SER A N 1
ATOM 635 C CA . SER A 1 85 ? 7.660 -2.123 -19.827 1.00 97.38 85 SER A CA 1
ATOM 636 C C . SER A 1 85 ? 7.044 -0.822 -19.307 1.00 97.38 85 SER A C 1
ATOM 638 O O . SER A 1 85 ? 6.038 -0.845 -18.595 1.00 97.38 85 SER A O 1
ATOM 640 N N . VAL A 1 86 ? 7.572 0.333 -19.729 1.00 97.81 86 VAL A N 1
ATOM 641 C CA . VAL A 1 86 ? 7.026 1.638 -19.332 1.00 97.81 86 VAL A CA 1
ATOM 642 C C . VAL A 1 86 ? 5.586 1.824 -19.803 1.00 97.81 86 VAL A C 1
ATOM 644 O O . VAL A 1 86 ? 4.760 2.252 -18.999 1.00 97.81 86 VAL A O 1
ATOM 647 N N . ARG A 1 87 ? 5.249 1.466 -21.049 1.00 97.69 87 ARG A N 1
ATOM 648 C CA . ARG A 1 87 ? 3.870 1.575 -21.564 1.00 97.69 87 ARG A CA 1
ATOM 649 C C . ARG A 1 87 ? 2.891 0.680 -20.810 1.00 97.69 87 ARG A C 1
ATOM 651 O O . ARG A 1 87 ? 1.743 1.063 -20.581 1.00 97.69 87 ARG A O 1
ATOM 658 N N . GLU A 1 88 ? 3.309 -0.525 -20.436 1.00 97.19 88 GLU A N 1
ATOM 659 C CA . GLU A 1 88 ? 2.475 -1.429 -19.644 1.00 97.19 88 GLU A CA 1
ATOM 660 C C . GLU A 1 88 ? 2.230 -0.875 -18.235 1.00 97.19 88 GLU A C 1
ATOM 662 O O . GLU A 1 88 ? 1.082 -0.775 -17.794 1.00 97.19 88 GLU A O 1
ATOM 667 N N . ILE A 1 89 ? 3.295 -0.445 -17.553 1.00 97.81 89 ILE A N 1
ATOM 668 C CA . ILE A 1 89 ? 3.218 0.124 -16.204 1.00 97.81 89 ILE A CA 1
ATOM 669 C C . ILE A 1 89 ? 2.379 1.411 -16.205 1.00 97.81 89 I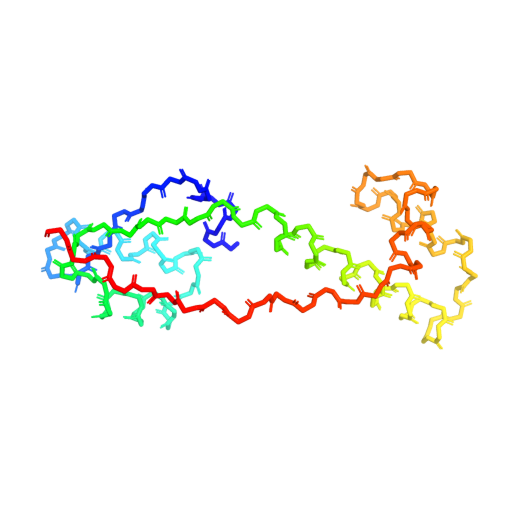LE A C 1
ATOM 671 O O . ILE A 1 89 ? 1.533 1.591 -15.327 1.00 97.81 89 ILE A O 1
ATOM 675 N N . ALA A 1 90 ? 2.570 2.282 -17.197 1.00 97.88 90 ALA A N 1
ATOM 676 C CA . ALA A 1 90 ? 1.807 3.514 -17.378 1.00 97.88 90 ALA A CA 1
ATOM 677 C C . ALA A 1 90 ? 0.296 3.238 -17.440 1.00 97.88 90 ALA A C 1
ATOM 679 O O . ALA A 1 90 ? -0.470 3.826 -16.674 1.00 97.88 90 ALA A O 1
ATOM 680 N N . ARG A 1 91 ? -0.130 2.267 -18.264 1.00 97.44 91 ARG A N 1
ATOM 681 C CA . ARG A 1 91 ? -1.539 1.843 -18.346 1.00 97.44 91 ARG A CA 1
ATOM 682 C C . ARG A 1 91 ? -2.050 1.266 -17.030 1.00 97.44 91 ARG A C 1
ATOM 684 O O . ARG A 1 91 ? -3.149 1.613 -16.612 1.00 97.44 91 ARG A O 1
ATOM 691 N N . ARG A 1 92 ? -1.257 0.422 -16.363 1.00 97.12 92 ARG A N 1
ATOM 692 C CA . ARG A 1 92 ? -1.638 -0.231 -15.098 1.00 97.12 92 ARG A CA 1
ATOM 693 C C . ARG A 1 92 ? -1.880 0.760 -13.960 1.00 97.12 92 ARG A C 1
ATOM 695 O O . ARG A 1 92 ? -2.761 0.531 -13.138 1.00 97.12 92 ARG A O 1
ATOM 702 N N . TYR A 1 93 ? -1.076 1.816 -13.882 1.00 96.44 93 TYR A N 1
ATOM 703 C CA . TYR A 1 93 ? -1.153 2.812 -12.810 1.00 96.44 93 TYR A CA 1
ATOM 704 C C . TYR A 1 93 ? -1.877 4.101 -13.216 1.00 96.44 93 TYR A C 1
ATOM 706 O O . TYR A 1 93 ? -1.942 5.023 -12.407 1.00 96.44 93 TYR A O 1
ATOM 714 N N . HIS A 1 94 ? -2.415 4.174 -14.439 1.00 97.06 94 HIS A N 1
ATOM 715 C CA . HIS A 1 94 ? -3.037 5.374 -15.009 1.00 97.06 94 HIS A CA 1
ATOM 716 C C . HIS A 1 94 ? -2.120 6.609 -14.946 1.00 97.06 94 HIS A C 1
ATOM 718 O O . HIS A 1 94 ? -2.530 7.706 -14.569 1.00 97.06 94 HIS A O 1
ATOM 724 N N . LEU A 1 95 ? -0.849 6.421 -15.303 1.00 97.06 95 LEU A N 1
ATOM 725 C CA . LEU A 1 95 ? 0.173 7.467 -15.342 1.00 97.06 95 LEU A CA 1
ATOM 726 C C . LEU A 1 95 ? 0.676 7.659 -16.770 1.00 97.06 95 LEU A C 1
ATOM 728 O O . LEU A 1 95 ? 0.554 6.775 -17.608 1.00 97.06 95 LEU A O 1
ATOM 732 N N . THR A 1 96 ? 1.281 8.811 -17.044 1.00 97.94 96 THR A N 1
ATOM 733 C CA . THR A 1 96 ? 1.962 9.034 -18.323 1.00 97.94 96 THR A CA 1
ATOM 734 C C . THR A 1 96 ? 3.341 8.383 -18.319 1.00 97.94 96 THR A C 1
ATOM 736 O O . THR A 1 96 ? 4.016 8.344 -17.287 1.00 97.94 96 THR A O 1
ATOM 739 N N . ASP A 1 97 ? 3.817 7.963 -19.489 1.00 97.44 97 ASP A N 1
ATOM 740 C CA . ASP A 1 97 ? 5.159 7.399 -19.678 1.00 97.44 97 ASP A CA 1
ATOM 741 C C . ASP A 1 97 ? 6.244 8.321 -19.102 1.00 97.44 97 ASP A C 1
ATOM 743 O O . ASP A 1 97 ? 7.145 7.882 -18.388 1.00 97.44 97 ASP A O 1
ATOM 747 N N . ARG A 1 98 ? 6.120 9.639 -19.334 1.00 97.88 98 ARG A N 1
ATOM 748 C CA . ARG A 1 98 ? 7.031 10.654 -18.775 1.00 97.88 98 ARG A CA 1
ATOM 749 C C . ARG A 1 98 ? 7.067 10.616 -17.247 1.00 97.88 98 ARG A C 1
ATOM 751 O O . ARG A 1 98 ? 8.131 10.804 -16.658 1.00 97.88 98 ARG A O 1
ATOM 758 N N . HIS A 1 99 ? 5.923 10.396 -16.604 1.00 97.75 99 HIS A N 1
ATOM 759 C CA . HIS A 1 99 ? 5.848 10.293 -15.152 1.00 97.75 99 HIS A CA 1
ATOM 760 C C . HIS A 1 99 ? 6.507 9.003 -14.654 1.00 97.75 99 HIS A C 1
ATOM 762 O O . HIS A 1 99 ? 7.238 9.053 -13.668 1.00 97.75 99 HIS A O 1
ATOM 768 N N . ILE A 1 100 ? 6.317 7.878 -15.349 1.00 98.19 100 ILE A N 1
ATOM 769 C CA . ILE A 1 100 ? 7.005 6.623 -15.017 1.00 98.19 100 ILE A CA 1
ATOM 770 C C . ILE A 1 100 ? 8.520 6.806 -15.110 1.00 98.19 100 ILE A C 1
ATOM 772 O O . ILE A 1 100 ? 9.219 6.530 -14.142 1.00 98.19 100 ILE A O 1
ATOM 776 N N . TRP A 1 101 ? 9.033 7.380 -16.201 1.00 97.81 101 TRP A N 1
ATOM 777 C CA . TRP A 1 101 ? 10.465 7.671 -16.328 1.00 97.81 101 TRP A CA 1
ATOM 778 C C . TRP A 1 101 ? 11.012 8.554 -15.206 1.00 97.81 101 TRP A C 1
ATOM 780 O O . TRP A 1 101 ? 12.159 8.387 -14.800 1.00 97.81 101 TRP A O 1
ATOM 790 N N . ARG A 1 102 ? 10.210 9.495 -14.698 1.00 97.88 102 ARG A N 1
ATOM 791 C CA . ARG A 1 102 ? 10.579 10.316 -13.540 1.00 97.88 102 ARG A CA 1
ATOM 792 C C . ARG A 1 102 ? 10.697 9.461 -12.275 1.00 97.88 102 ARG A C 1
ATOM 794 O O . ARG A 1 102 ? 11.712 9.558 -11.602 1.00 97.88 102 ARG A O 1
ATOM 801 N N . ILE A 1 103 ? 9.721 8.589 -12.011 1.00 97.31 103 ILE A N 1
ATOM 802 C CA . ILE A 1 103 ? 9.732 7.653 -10.870 1.00 97.31 103 ILE A CA 1
ATOM 803 C C . ILE A 1 103 ? 10.936 6.702 -10.929 1.00 97.31 103 ILE A C 1
ATOM 805 O O . ILE A 1 103 ? 11.542 6.419 -9.898 1.00 97.31 103 ILE A O 1
ATOM 809 N N . LEU A 1 104 ? 11.293 6.216 -12.121 1.00 96.75 104 LEU A N 1
ATOM 810 C CA . LEU A 1 104 ? 12.432 5.309 -12.310 1.00 96.75 104 LEU A CA 1
ATOM 811 C C . LEU A 1 104 ? 13.787 5.976 -12.023 1.00 96.75 104 LEU A C 1
ATOM 813 O O . LEU A 1 104 ? 14.758 5.282 -11.751 1.00 96.75 104 LEU A O 1
ATOM 817 N N . LYS A 1 105 ? 13.858 7.310 -12.074 1.00 96.25 105 LYS A N 1
ATOM 818 C CA . LYS A 1 105 ? 15.059 8.086 -11.722 1.00 96.25 105 LYS A CA 1
ATOM 819 C C . LYS A 1 105 ? 15.121 8.454 -10.238 1.00 96.25 105 LYS A C 1
ATOM 821 O O . LYS A 1 105 ? 16.136 8.974 -9.787 1.00 96.25 105 LYS A O 1
ATOM 826 N N . GLU A 1 106 ? 14.036 8.248 -9.499 1.00 94.56 106 GLU A N 1
ATOM 827 C CA . GLU A 1 106 ? 13.994 8.478 -8.058 1.00 94.56 106 GLU A CA 1
ATOM 828 C C . GLU A 1 106 ? 14.589 7.282 -7.307 1.00 94.56 106 GLU A C 1
ATOM 830 O O . GLU A 1 106 ? 14.488 6.136 -7.746 1.00 94.56 106 GLU A O 1
ATOM 835 N N . VAL A 1 107 ? 15.151 7.555 -6.132 1.00 90.69 107 VAL A N 1
ATOM 836 C CA . VAL A 1 107 ? 15.567 6.531 -5.168 1.00 90.69 107 VAL A CA 1
ATOM 837 C C . VAL A 1 107 ? 14.509 6.350 -4.090 1.00 90.69 107 VAL A C 1
ATOM 839 O O . VAL A 1 107 ? 13.704 7.253 -3.835 1.00 90.69 107 VAL A O 1
ATOM 842 N N . ASP A 1 108 ? 14.545 5.189 -3.441 1.00 90.00 108 ASP A N 1
ATOM 843 C CA . ASP A 1 108 ? 13.667 4.873 -2.324 1.00 90.00 108 ASP A CA 1
ATOM 844 C C . ASP A 1 108 ? 13.813 5.905 -1.203 1.00 90.00 108 ASP A C 1
ATOM 846 O O . ASP A 1 108 ? 14.883 6.094 -0.622 1.00 90.00 108 ASP A O 1
ATOM 850 N N . GLN A 1 109 ? 12.708 6.577 -0.895 1.00 86.25 109 GLN A N 1
ATOM 851 C CA . GLN A 1 109 ? 12.660 7.568 0.169 1.00 86.25 109 GLN A CA 1
ATOM 852 C C . GLN A 1 109 ? 12.542 6.842 1.502 1.00 86.25 109 GLN A C 1
ATOM 854 O O . GLN A 1 109 ? 11.535 6.181 1.770 1.00 86.25 109 GLN A O 1
ATOM 859 N N . THR A 1 110 ? 13.564 6.945 2.347 1.00 77.31 110 THR A N 1
ATOM 860 C CA . THR A 1 110 ? 13.475 6.459 3.726 1.00 77.31 110 THR A CA 1
ATOM 861 C C . THR A 1 110 ? 12.794 7.534 4.566 1.00 77.31 110 THR A C 1
ATOM 863 O O . THR A 1 110 ? 13.299 8.658 4.615 1.00 77.31 110 THR A O 1
ATOM 866 N N . PRO A 1 111 ? 11.650 7.241 5.211 1.00 68.69 111 PRO A N 1
ATOM 867 C CA . PRO A 1 111 ? 11.016 8.223 6.072 1.00 68.69 111 PRO A CA 1
ATOM 868 C C . PRO A 1 111 ? 11.974 8.601 7.213 1.00 68.69 111 PRO A C 1
ATOM 870 O O . PRO A 1 111 ? 12.662 7.725 7.748 1.00 68.69 111 PRO A O 1
ATOM 873 N N . PRO A 1 112 ? 12.035 9.886 7.605 1.00 67.25 112 PRO A N 1
ATOM 874 C CA . PRO A 1 112 ? 12.786 10.283 8.788 1.00 67.25 112 PRO A CA 1
ATOM 875 C C . PRO A 1 112 ? 12.247 9.516 10.000 1.00 67.25 112 PRO A C 1
ATOM 877 O O . PRO A 1 112 ? 11.045 9.256 10.084 1.00 67.25 112 PRO A O 1
ATOM 880 N N . ALA A 1 113 ? 13.124 9.136 10.932 1.00 59.22 113 ALA A N 1
ATOM 881 C CA . ALA A 1 113 ? 12.741 8.368 12.114 1.00 59.22 113 ALA A CA 1
ATOM 882 C C . ALA A 1 113 ? 11.647 9.106 12.908 1.00 59.22 113 ALA A C 1
ATOM 884 O O . ALA A 1 113 ? 11.916 10.066 13.629 1.00 59.22 113 ALA A O 1
ATOM 885 N N . SER A 1 114 ? 10.396 8.670 12.770 1.00 56.56 114 SER A N 1
ATOM 886 C CA . SER A 1 114 ? 9.267 9.267 13.473 1.00 56.56 114 SER A CA 1
ATOM 887 C C . SER A 1 114 ? 9.108 8.608 14.841 1.00 56.56 114 SER A C 1
ATOM 889 O O . SER A 1 114 ? 8.738 7.436 14.931 1.00 56.56 114 SER A O 1
ATOM 891 N N . ARG A 1 115 ? 9.344 9.360 15.923 1.00 51.28 115 ARG A N 1
ATOM 892 C CA . ARG A 1 115 ? 8.866 8.980 17.260 1.00 51.28 115 ARG A CA 1
ATOM 893 C C . ARG A 1 115 ? 7.351 9.151 17.283 1.00 51.28 115 ARG A C 1
ATOM 895 O O . ARG A 1 115 ? 6.854 10.271 17.207 1.00 51.28 115 ARG A O 1
ATOM 902 N N . GLN A 1 116 ? 6.619 8.049 17.400 1.00 56.62 116 GLN A N 1
ATOM 903 C CA . GLN A 1 116 ? 5.191 8.100 17.685 1.00 56.62 116 GLN A CA 1
ATOM 904 C C . GLN A 1 116 ? 5.023 8.506 19.156 1.00 56.62 116 GLN A C 1
ATOM 906 O O . GLN A 1 116 ? 5.035 7.672 20.060 1.00 56.62 116 GLN A O 1
ATOM 911 N N . THR A 1 117 ? 4.969 9.811 19.417 1.00 47.62 117 THR A N 1
ATOM 912 C CA . THR A 1 117 ? 4.756 10.340 20.766 1.00 47.62 117 THR A CA 1
ATOM 913 C C . THR A 1 117 ? 3.355 9.944 21.223 1.00 47.62 117 THR A C 1
ATOM 915 O O . THR A 1 117 ? 2.370 10.263 20.558 1.00 47.62 117 THR A O 1
ATOM 918 N N . ARG A 1 118 ? 3.252 9.232 22.351 1.00 43.72 118 ARG A N 1
ATOM 919 C CA . ARG A 1 118 ? 1.976 8.981 23.037 1.00 43.72 118 ARG A CA 1
ATOM 920 C C . ARG A 1 118 ? 1.391 10.337 23.433 1.00 43.72 118 ARG A C 1
ATOM 922 O O . ARG A 1 118 ? 1.846 10.931 24.404 1.00 43.72 118 ARG A O 1
ATOM 929 N N . ILE A 1 119 ? 0.421 10.838 22.671 1.00 48.38 119 ILE A N 1
ATOM 930 C CA . ILE A 1 119 ? -0.334 12.029 23.059 1.00 48.38 119 ILE A CA 1
ATOM 931 C C . ILE A 1 119 ? -1.367 11.566 24.087 1.00 48.38 119 ILE A C 1
ATOM 933 O O . ILE A 1 119 ? -2.353 10.916 23.748 1.00 48.38 119 ILE A O 1
ATOM 937 N N . ILE A 1 120 ? -1.055 11.811 25.355 1.00 39.62 120 ILE A N 1
ATOM 938 C CA . ILE A 1 120 ? -1.968 11.678 26.491 1.00 39.62 120 ILE A CA 1
ATOM 939 C C . ILE A 1 120 ? -2.745 12.996 26.562 1.00 39.62 120 ILE A C 1
ATOM 941 O O . ILE A 1 120 ? -2.129 14.036 26.783 1.00 39.62 120 ILE A O 1
ATOM 945 N N . TRP A 1 121 ? -4.052 12.946 26.301 1.00 40.72 121 TRP A N 1
ATOM 946 C CA . TRP A 1 121 ? -5.000 14.008 26.646 1.00 40.72 121 TRP A CA 1
ATOM 947 C C . TRP A 1 121 ? -5.714 13.612 27.930 1.00 40.72 121 TRP A C 1
ATOM 949 O O . TRP A 1 121 ? -6.093 12.418 28.017 1.00 40.72 121 TRP A O 1
#

Sequence (121 aa):
MLIDHYGGTTFPVALGKTVTGKATRAILAEIIGEDAADRLCHAYGAQGKLWVPKCEGLTLELRNRRIRATFDRHTIGGGMTAADSVREIARRYHLTDRHIWRILKEVDQTPPASRQTRIIW

InterPro domains:
  IPR009057 Homedomain-like superfamily [SSF46689] (24-108)
  IPR014875 Mor transcription activator [PF08765] (23-118)

Solvent-accessible surface area (backbone atoms only — not comparable to full-atom values): 6992 Å² total; per-residue (Å²): 96,61,50,81,79,37,37,65,38,74,44,72,30,29,69,42,83,46,77,68,24,37,53,43,37,49,58,42,20,77,51,61,35,60,72,54,30,51,52,48,21,70,75,40,14,90,68,47,51,43,82,35,64,50,53,60,70,59,55,52,48,55,51,43,53,50,51,45,57,48,46,49,44,33,43,79,73,58,76,40,53,69,67,58,42,40,53,52,51,15,64,75,70,76,46,52,54,72,57,51,57,52,50,64,72,54,74,90,82,76,76,74,91,75,78,85,72,85,81,83,130

pLDDT: mean 86.56, std 12.45, range [39.62, 98.19]

Secondary structure (DSSP, 8-state):
-HHHHHTTSEEE---S-SHHHHHHHHHHHHHH-HHHHHHHHHHHTTTSEEE----HHHHHHHHHHHHHHHHHIIIIIT---HHHHHHHHHHHHT--HHHHHHHHTSPP-PPP---------

Radius of gyration: 19.37 Å; Cα contacts (8 Å, |Δi|>4): 128; chains: 1; bounding box: 38×25×50 Å

Nearest PDB structures (foldseek):
  1gt0-assembly1_C  TM=3.044E-01  e=9.376E+00  Homo sapiens

Foldseek 3Di:
DCLVPAAQHKQFAALCPDPVNVVSLVVVCVVVHNVVSNVCNVVCRVVRMDGHHNCPVVVVLVLLVVLLVQLCCCVVVNVHDSVVSLVVSCVVVVHDSVVSVVSNPDDRDDDDDDDPDPDDD

Organism: NCBI:txid797473

Mean predicted aligned error: 7.29 Å